Protein AF-A0A662U8R9-F1 (afdb_monomer_lite)

Structure (mmCIF, N/CA/C/O backbone):
data_AF-A0A662U8R9-F1
#
_entry.id   AF-A0A662U8R9-F1
#
loop_
_atom_site.group_PDB
_atom_site.id
_atom_site.type_symbol
_atom_site.label_atom_id
_atom_site.label_alt_id
_atom_site.label_comp_id
_atom_site.label_asym_id
_atom_site.label_entity_id
_atom_site.label_seq_id
_atom_site.pdbx_PDB_ins_code
_atom_site.Cartn_x
_atom_site.Cartn_y
_atom_site.Cartn_z
_atom_site.occupancy
_atom_site.B_iso_or_equiv
_atom_site.auth_seq_id
_atom_site.auth_comp_id
_atom_site.auth_asym_id
_atom_site.auth_atom_id
_atom_site.pdbx_PDB_model_num
ATOM 1 N N . MET A 1 1 ? 10.944 2.673 3.351 1.00 68.12 1 MET A N 1
ATOM 2 C CA . MET A 1 1 ? 10.302 1.522 2.693 1.00 68.12 1 MET A CA 1
ATOM 3 C C . MET A 1 1 ? 8.924 1.390 3.293 1.00 68.12 1 MET A C 1
ATOM 5 O O . MET A 1 1 ? 8.844 1.443 4.513 1.00 68.12 1 MET A O 1
ATOM 9 N N . VAL A 1 2 ? 7.884 1.271 2.469 1.00 76.19 2 VAL A N 1
ATOM 10 C CA . VAL A 1 2 ? 6.523 1.049 2.968 1.00 76.19 2 VAL A CA 1
ATOM 11 C C . VAL A 1 2 ? 6.450 -0.282 3.727 1.00 76.19 2 VAL A C 1
ATOM 13 O O . VAL A 1 2 ? 6.892 -1.317 3.232 1.00 76.19 2 VAL A O 1
ATOM 16 N N . THR A 1 3 ? 5.937 -0.252 4.950 1.00 84.56 3 THR A N 1
ATOM 17 C CA . THR A 1 3 ? 5.781 -1.428 5.816 1.00 84.56 3 THR A CA 1
ATOM 18 C C . THR A 1 3 ? 4.338 -1.921 5.822 1.00 84.56 3 THR A C 1
ATOM 20 O O . THR A 1 3 ? 3.398 -1.172 5.556 1.00 84.56 3 THR A O 1
ATOM 23 N N . ILE A 1 4 ? 4.135 -3.189 6.187 1.00 85.31 4 ILE A N 1
ATOM 24 C CA . ILE A 1 4 ? 2.795 -3.789 6.308 1.00 85.31 4 ILE A CA 1
ATOM 25 C C . ILE A 1 4 ? 1.944 -2.996 7.305 1.00 85.31 4 ILE A C 1
ATOM 27 O O . ILE A 1 4 ? 0.770 -2.744 7.055 1.00 85.31 4 ILE A O 1
ATOM 31 N N . GLN A 1 5 ? 2.544 -2.565 8.416 1.00 87.88 5 GLN A N 1
ATOM 32 C CA . GLN A 1 5 ? 1.876 -1.792 9.458 1.00 87.88 5 GLN A CA 1
ATOM 33 C C . GLN A 1 5 ? 1.421 -0.423 8.942 1.00 87.88 5 GLN A C 1
ATOM 35 O O . GLN A 1 5 ? 0.318 0.009 9.268 1.00 87.88 5 GLN A O 1
ATOM 40 N N . GLU A 1 6 ? 2.232 0.248 8.120 1.00 88.50 6 GLU A N 1
ATOM 41 C CA . GLU A 1 6 ? 1.848 1.514 7.486 1.00 88.50 6 GLU A CA 1
ATOM 42 C C . GLU A 1 6 ? 0.703 1.317 6.491 1.00 88.50 6 GLU A C 1
ATOM 44 O O . GLU A 1 6 ? -0.255 2.091 6.498 1.00 88.50 6 GLU A O 1
ATOM 49 N N . VAL A 1 7 ? 0.753 0.258 5.678 1.00 88.25 7 VAL A N 1
ATOM 50 C CA . VAL A 1 7 ? -0.322 -0.074 4.732 1.00 88.25 7 VAL A CA 1
ATOM 51 C C . VAL A 1 7 ? -1.623 -0.385 5.475 1.00 88.25 7 VAL A C 1
ATOM 53 O O . VAL A 1 7 ? -2.663 0.202 5.172 1.00 88.25 7 VAL A O 1
ATOM 56 N N . GLU A 1 8 ? -1.573 -1.247 6.494 1.00 89.75 8 GLU A N 1
ATOM 57 C CA . GLU A 1 8 ? -2.710 -1.538 7.373 1.00 89.75 8 GLU A CA 1
ATOM 58 C C . GLU A 1 8 ? -3.274 -0.261 8.000 1.00 89.75 8 GLU A C 1
ATOM 60 O O . GLU A 1 8 ? -4.492 -0.077 8.032 1.00 89.75 8 GLU A O 1
ATOM 65 N N . GLU A 1 9 ? -2.410 0.645 8.461 1.00 90.44 9 GLU A N 1
ATOM 66 C CA . GLU A 1 9 ? -2.823 1.900 9.077 1.00 90.44 9 GLU A CA 1
ATOM 67 C C . GLU A 1 9 ? -3.553 2.811 8.086 1.00 90.44 9 GLU A C 1
ATOM 69 O O . GLU A 1 9 ? -4.643 3.302 8.398 1.00 90.44 9 GLU A O 1
ATOM 74 N N . VAL A 1 10 ? -3.010 2.996 6.880 1.00 90.38 10 VAL A N 1
ATOM 75 C CA . VAL A 1 10 ? -3.634 3.811 5.825 1.00 90.38 10 VAL A CA 1
ATOM 76 C C . VAL A 1 10 ? -4.988 3.234 5.424 1.00 90.38 10 VAL A C 1
ATOM 78 O O . VAL A 1 10 ? -5.983 3.965 5.345 1.00 90.38 10 VAL A O 1
ATOM 81 N N . ILE A 1 11 ? -5.064 1.917 5.221 1.00 89.88 11 ILE A N 1
ATOM 82 C CA . ILE A 1 11 ? -6.307 1.240 4.844 1.00 89.88 11 ILE A CA 1
ATOM 83 C C . ILE A 1 11 ? -7.314 1.312 5.993 1.00 89.88 11 ILE A C 1
ATOM 85 O O . ILE A 1 11 ? -8.498 1.554 5.744 1.00 89.88 11 ILE A O 1
ATOM 89 N N . SER A 1 12 ? -6.871 1.190 7.250 1.00 88.56 12 SER A N 1
ATOM 90 C CA . SER A 1 12 ? -7.746 1.244 8.428 1.00 88.56 12 SER A CA 1
ATOM 91 C C . SER A 1 12 ? -8.512 2.563 8.548 1.00 88.56 12 SER A C 1
ATOM 93 O O . SER A 1 12 ? -9.641 2.567 9.035 1.00 88.56 12 SER A O 1
ATOM 95 N N . LYS A 1 13 ? -7.920 3.665 8.069 1.00 88.25 13 LYS A N 1
ATOM 96 C CA . LYS A 1 13 ? -8.473 5.030 8.110 1.00 88.25 13 LYS A CA 1
ATOM 97 C C . LYS A 1 13 ? -9.202 5.438 6.825 1.00 88.25 13 LYS A C 1
ATOM 99 O O . LYS A 1 13 ? -9.882 6.472 6.788 1.00 88.25 13 LYS A O 1
ATOM 104 N N . SER A 1 14 ? -9.026 4.674 5.751 1.00 85.44 14 SER A N 1
ATOM 105 C CA . SER A 1 14 ? -9.672 4.926 4.463 1.00 85.44 14 SER A CA 1
ATOM 106 C C . SER A 1 14 ? -11.157 4.538 4.497 1.00 85.44 14 SER A C 1
ATOM 108 O O . SER A 1 14 ? -11.577 3.694 5.286 1.00 85.44 14 SER A O 1
ATOM 110 N N . PHE A 1 15 ? -11.959 5.172 3.641 1.00 83.88 15 PHE A N 1
ATOM 111 C CA . PHE A 1 15 ? -13.357 4.792 3.400 1.00 83.88 15 PHE A CA 1
ATOM 112 C C . PHE A 1 15 ? -13.513 3.845 2.204 1.0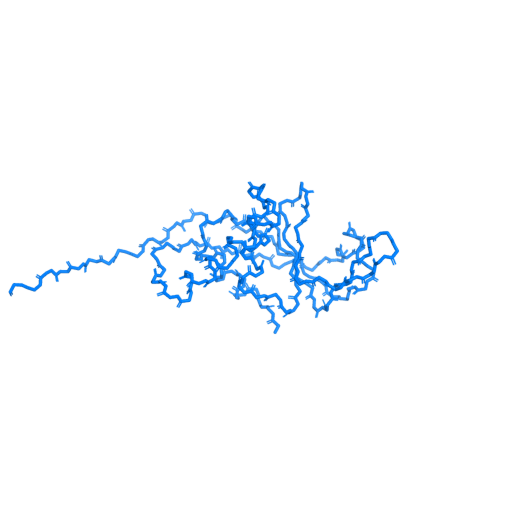0 83.88 15 PHE A C 1
ATOM 114 O O . PHE A 1 15 ? -14.539 3.186 2.074 1.00 83.88 15 PHE A O 1
ATOM 121 N N . LEU A 1 16 ? -12.496 3.757 1.343 1.00 85.94 16 LEU A N 1
ATOM 122 C CA . LEU A 1 16 ? -12.485 2.869 0.176 1.00 85.94 16 LEU A CA 1
ATOM 123 C C . LEU A 1 16 ? -12.465 1.410 0.633 1.00 85.94 16 LEU A C 1
ATOM 125 O O . LEU A 1 16 ? -11.820 1.146 1.638 1.00 85.94 16 LEU A O 1
ATOM 129 N N . PRO A 1 17 ? -13.112 0.445 -0.030 1.00 85.44 17 PRO A N 1
ATOM 130 C CA . PRO A 1 17 ? -13.033 -0.956 0.385 1.00 85.44 17 PRO A CA 1
ATOM 131 C C . PRO A 1 17 ? -11.568 -1.432 0.453 1.00 85.44 17 PRO A C 1
ATOM 133 O O . PRO A 1 17 ? -10.758 -1.013 -0.378 1.00 85.44 17 PRO A O 1
ATOM 136 N N . PRO A 1 18 ? -11.194 -2.245 1.460 1.00 88.25 18 PRO A N 1
ATOM 137 C CA . PRO A 1 18 ? -9.853 -2.807 1.515 1.00 88.25 18 PRO A CA 1
ATOM 138 C C . PRO A 1 18 ? -9.659 -3.767 0.328 1.00 88.25 18 PRO A C 1
ATOM 140 O O . PRO A 1 18 ? -10.581 -4.518 0.007 1.00 88.25 18 PRO A O 1
ATOM 143 N N . PRO A 1 19 ? -8.494 -3.757 -0.335 1.00 85.81 19 PRO A N 1
ATOM 144 C CA . PRO A 1 19 ? -8.181 -4.750 -1.352 1.00 85.81 19 PRO A CA 1
ATOM 145 C C . PRO A 1 19 ? -7.986 -6.123 -0.700 1.00 85.81 19 PRO A C 1
ATOM 147 O O . PRO A 1 19 ? -7.363 -6.229 0.364 1.00 85.81 19 PRO A O 1
ATOM 150 N N . LYS A 1 20 ? -8.458 -7.185 -1.360 1.00 85.88 20 LYS A N 1
ATOM 151 C CA . LYS A 1 20 ? -8.276 -8.571 -0.878 1.00 85.88 20 LYS A CA 1
ATOM 152 C C . LYS A 1 20 ? -6.812 -8.986 -0.850 1.00 85.88 20 LYS A C 1
ATOM 154 O O . LYS A 1 20 ? -6.396 -9.749 0.030 1.00 85.88 20 LYS A O 1
ATOM 159 N N . HIS A 1 21 ? -6.049 -8.494 -1.823 1.00 85.06 21 HIS A N 1
ATOM 160 C CA . HIS A 1 21 ? -4.636 -8.791 -1.986 1.00 85.06 21 HIS A CA 1
ATOM 161 C C . HIS A 1 21 ? -3.811 -7.508 -2.083 1.00 85.06 21 HIS A C 1
ATOM 163 O O . HIS A 1 21 ? -4.180 -6.564 -2.778 1.00 85.06 21 HIS A O 1
ATOM 169 N N . ILE A 1 22 ? -2.666 -7.481 -1.409 1.00 86.56 22 ILE A N 1
ATOM 170 C CA . ILE A 1 22 ? -1.677 -6.413 -1.566 1.00 86.56 22 ILE A CA 1
ATOM 171 C C . ILE A 1 22 ? -0.350 -7.070 -1.886 1.00 86.56 22 ILE A C 1
ATOM 173 O O . ILE A 1 22 ? 0.128 -7.915 -1.136 1.00 86.56 22 ILE A O 1
ATOM 177 N N . TYR A 1 23 ? 0.235 -6.689 -3.005 1.00 82.88 23 TYR A N 1
ATOM 178 C CA . TYR A 1 23 ? 1.584 -7.074 -3.364 1.00 82.88 23 TYR A CA 1
ATOM 179 C C . TYR A 1 23 ? 2.526 -5.947 -2.953 1.00 82.88 23 TYR A C 1
ATOM 181 O O . TYR A 1 23 ? 2.300 -4.803 -3.340 1.00 82.88 23 TYR A O 1
ATOM 189 N N . ILE A 1 24 ? 3.562 -6.249 -2.174 1.00 82.75 24 ILE A N 1
ATOM 190 C CA . ILE A 1 24 ? 4.600 -5.273 -1.819 1.00 82.75 24 ILE A CA 1
ATOM 191 C C 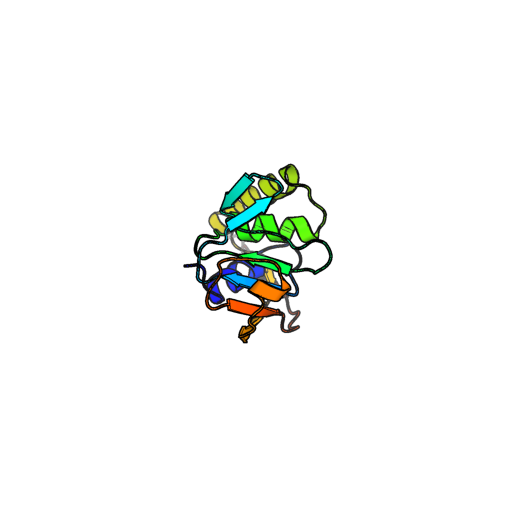. ILE A 1 24 ? 5.927 -5.791 -2.360 1.00 82.75 24 ILE A C 1
ATOM 193 O O . ILE A 1 24 ? 6.399 -6.846 -1.939 1.00 82.75 24 ILE A O 1
ATOM 197 N N . SER A 1 25 ? 6.511 -5.043 -3.294 1.00 78.75 25 SER A N 1
ATOM 198 C CA . SER A 1 25 ? 7.848 -5.317 -3.818 1.00 78.75 25 SER A CA 1
ATOM 199 C C . SER A 1 25 ? 8.913 -4.742 -2.887 1.00 78.75 25 SER A C 1
ATOM 201 O O . SER A 1 25 ? 8.786 -3.598 -2.446 1.00 78.75 25 SER A O 1
ATOM 203 N N . GLU A 1 26 ? 9.996 -5.483 -2.645 1.00 74.38 26 GLU A N 1
ATOM 204 C CA . GLU A 1 26 ? 11.193 -4.965 -1.960 1.00 74.38 26 GLU A CA 1
ATOM 205 C C . GLU A 1 26 ? 12.037 -4.046 -2.855 1.00 74.38 26 GLU A C 1
ATOM 207 O O . GLU A 1 26 ? 12.826 -3.234 -2.368 1.00 74.38 26 GLU A O 1
ATOM 212 N N . LYS A 1 27 ? 11.862 -4.152 -4.175 1.00 73.25 27 LYS A N 1
ATOM 213 C CA . LYS A 1 27 ? 12.585 -3.366 -5.180 1.00 73.25 27 LYS A CA 1
ATOM 214 C C . LYS A 1 27 ? 11.641 -2.463 -5.973 1.00 73.25 27 LYS A C 1
ATOM 216 O O . LYS A 1 27 ? 10.435 -2.724 -6.027 1.00 73.25 27 LYS A O 1
ATOM 221 N N . PRO A 1 28 ? 12.156 -1.398 -6.606 1.00 73.12 28 PRO A N 1
ATOM 222 C CA . PRO A 1 28 ? 11.390 -0.663 -7.607 1.00 73.12 28 PRO A CA 1
ATOM 223 C C . PRO A 1 28 ? 10.900 -1.631 -8.692 1.00 73.12 28 PRO A C 1
ATOM 225 O O . PRO A 1 28 ? 11.600 -2.585 -9.019 1.00 73.12 28 PRO A O 1
ATOM 228 N N . VAL A 1 29 ? 9.696 -1.411 -9.219 1.00 71.25 29 VAL A N 1
ATOM 229 C CA . VAL A 1 29 ? 9.105 -2.277 -10.249 1.00 71.25 29 VAL A CA 1
ATOM 230 C C . VAL A 1 29 ? 9.114 -1.528 -11.575 1.00 71.25 29 VAL A C 1
ATOM 232 O O . VAL A 1 29 ? 8.528 -0.447 -11.676 1.00 71.25 29 VAL A O 1
ATOM 235 N N . GLU A 1 30 ? 9.782 -2.096 -12.576 1.00 72.31 30 GLU A N 1
ATOM 236 C CA . GLU A 1 30 ? 9.730 -1.626 -13.961 1.00 72.31 30 GLU A CA 1
ATOM 237 C C . GLU A 1 30 ? 8.618 -2.369 -14.708 1.00 72.31 30 GLU A C 1
ATOM 239 O O . GLU A 1 30 ? 8.487 -3.594 -14.611 1.00 72.31 30 GLU A O 1
ATOM 244 N N . VAL A 1 31 ? 7.802 -1.622 -15.448 1.00 69.69 31 VAL A N 1
ATOM 245 C CA . VAL A 1 31 ? 6.757 -2.169 -16.313 1.00 69.69 31 VAL A CA 1
ATOM 246 C C . VAL A 1 31 ? 7.075 -1.818 -17.758 1.00 69.69 31 VAL A C 1
ATOM 248 O O . VAL A 1 31 ? 7.453 -0.691 -18.075 1.00 69.69 31 VAL A O 1
ATOM 251 N N . GLU A 1 32 ? 6.900 -2.798 -18.639 1.00 69.00 32 GLU A N 1
ATOM 252 C CA . GLU A 1 32 ? 7.061 -2.657 -20.083 1.00 69.00 32 GLU A CA 1
ATOM 253 C C . GLU A 1 32 ? 5.674 -2.542 -20.731 1.00 69.00 32 GLU A C 1
ATOM 255 O O . GLU A 1 32 ? 4.838 -3.440 -20.601 1.00 69.00 32 GLU A O 1
ATOM 260 N N . ARG A 1 33 ? 5.409 -1.431 -21.427 1.00 68.44 33 ARG A N 1
ATOM 261 C CA . ARG A 1 33 ? 4.173 -1.230 -22.195 1.00 68.44 33 ARG A CA 1
ATOM 262 C C . ARG A 1 33 ? 4.534 -0.841 -23.625 1.00 68.44 33 ARG A C 1
ATOM 264 O O . ARG A 1 33 ? 4.883 0.300 -23.908 1.00 68.44 33 ARG A O 1
ATOM 271 N N . GLY A 1 34 ? 4.438 -1.801 -24.542 1.00 75.31 34 GLY A N 1
ATOM 272 C CA . GLY A 1 34 ? 4.909 -1.608 -25.915 1.00 75.31 34 GLY A CA 1
ATOM 273 C C . GLY A 1 34 ? 6.436 -1.542 -25.956 1.00 75.31 34 GLY A C 1
ATOM 274 O O . GLY A 1 34 ? 7.088 -2.486 -25.528 1.00 75.31 34 GLY A O 1
ATOM 275 N N . HIS A 1 35 ? 6.993 -0.436 -26.456 1.00 75.19 35 HIS A N 1
ATOM 276 C CA . HIS A 1 35 ? 8.444 -0.194 -26.501 1.00 75.19 35 HIS A CA 1
ATOM 277 C C . HIS A 1 35 ? 8.953 0.698 -25.359 1.00 75.19 35 HIS A C 1
ATOM 279 O O . HIS A 1 35 ? 10.150 0.970 -25.281 1.00 75.19 35 HIS A O 1
ATOM 285 N N . GLU A 1 36 ? 8.062 1.163 -24.482 1.00 66.06 36 GLU A N 1
ATOM 286 C CA . GLU A 1 36 ? 8.412 2.040 -23.370 1.00 66.06 36 GLU A CA 1
ATOM 287 C C . GLU A 1 36 ? 8.529 1.246 -22.071 1.00 66.06 36 GLU A C 1
ATOM 289 O O . GLU A 1 36 ? 7.716 0.364 -21.774 1.00 66.06 36 GLU A O 1
ATOM 294 N N . ARG A 1 37 ? 9.550 1.594 -21.287 1.00 73.38 37 ARG A N 1
ATOM 295 C CA . ARG A 1 37 ? 9.772 1.080 -19.939 1.00 73.38 37 ARG A CA 1
ATOM 296 C C . ARG A 1 37 ? 9.656 2.225 -18.954 1.00 73.38 37 ARG A C 1
ATOM 298 O O . ARG A 1 37 ? 10.257 3.280 -19.159 1.00 73.38 37 ARG A O 1
ATOM 305 N N . PHE A 1 38 ? 8.877 2.028 -17.902 1.00 74.38 38 PHE A N 1
ATOM 306 C CA . PHE A 1 38 ? 8.719 3.027 -16.856 1.00 74.38 38 PHE A CA 1
ATOM 307 C C . PHE A 1 38 ? 8.623 2.380 -15.481 1.00 74.38 38 PHE A C 1
ATOM 309 O O . PHE A 1 38 ? 8.099 1.278 -15.305 1.00 74.38 38 PHE A O 1
ATOM 316 N N . TRP A 1 39 ? 9.130 3.107 -14.490 1.00 73.69 39 TRP A N 1
ATOM 317 C CA . TRP A 1 39 ? 9.049 2.730 -13.088 1.00 73.69 39 TRP A CA 1
ATOM 318 C C . TRP A 1 39 ? 7.681 3.103 -12.536 1.00 73.69 39 TRP A C 1
ATOM 320 O O . TRP A 1 39 ? 7.243 4.246 -12.670 1.00 73.69 39 TRP A O 1
ATOM 330 N N . ILE A 1 40 ? 7.019 2.150 -11.887 1.00 73.19 40 ILE A N 1
ATOM 331 C CA . ILE A 1 40 ? 5.735 2.395 -11.235 1.00 73.19 40 ILE A CA 1
ATOM 332 C C . ILE A 1 40 ? 5.922 2.590 -9.732 1.00 73.19 40 ILE A C 1
ATOM 334 O O . ILE A 1 40 ? 6.766 1.963 -9.091 1.00 73.19 40 ILE A O 1
ATOM 338 N N . MET A 1 41 ? 5.107 3.464 -9.147 1.00 69.88 41 MET A N 1
ATOM 339 C CA . MET A 1 41 ? 5.021 3.608 -7.691 1.00 69.88 41 MET A CA 1
ATOM 340 C C . MET A 1 41 ? 3.857 2.821 -7.079 1.00 69.88 41 MET A C 1
ATOM 342 O O . MET A 1 41 ? 3.715 2.776 -5.857 1.00 69.88 41 MET A O 1
ATOM 346 N N . GLY A 1 42 ? 3.015 2.252 -7.930 1.00 67.38 42 GLY A N 1
ATOM 347 C CA . GLY A 1 42 ? 1.865 1.439 -7.595 1.00 67.38 42 GLY A CA 1
ATOM 348 C C . GLY A 1 42 ? 1.182 0.978 -8.878 1.00 67.38 42 GLY A C 1
ATOM 349 O O . GLY A 1 42 ? 1.436 1.540 -9.946 1.00 67.38 42 GLY A O 1
ATOM 350 N N . ALA A 1 43 ? 0.400 -0.091 -8.792 1.00 73.69 43 ALA A N 1
ATOM 351 C CA . ALA A 1 43 ? -0.474 -0.506 -9.881 1.00 73.69 43 ALA A CA 1
ATOM 352 C C . ALA A 1 43 ? -1.662 -1.307 -9.353 1.00 73.69 43 ALA A C 1
ATOM 354 O O . ALA A 1 43 ? -1.534 -2.103 -8.421 1.00 73.69 43 ALA A O 1
ATOM 355 N N . GLN A 1 44 ? -2.805 -1.174 -10.012 1.00 75.50 44 GLN A N 1
ATOM 356 C CA . GLN A 1 44 ? -3.967 -2.010 -9.766 1.00 75.50 44 GLN A CA 1
ATOM 357 C C . GLN A 1 44 ? -4.055 -3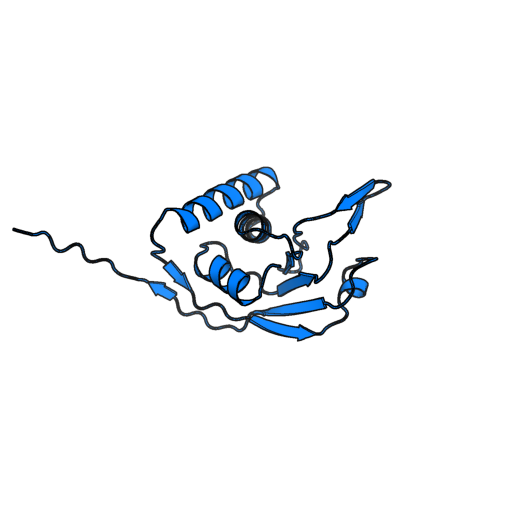.107 -10.826 1.00 75.50 44 GLN A C 1
ATOM 359 O O . GLN A 1 44 ? -4.004 -2.846 -12.031 1.00 75.50 44 GLN A O 1
ATOM 364 N N . LYS A 1 45 ? -4.213 -4.363 -10.392 1.00 68.19 45 LYS A N 1
ATOM 365 C CA . LYS A 1 45 ? -4.443 -5.466 -11.329 1.00 68.19 45 LYS A CA 1
ATOM 366 C C . LYS A 1 45 ? -5.934 -5.623 -11.596 1.00 68.19 45 LYS A C 1
ATOM 368 O O . LYS A 1 45 ? -6.677 -6.200 -10.796 1.00 68.19 45 LYS A O 1
ATOM 373 N N . LYS A 1 46 ? -6.362 -5.140 -12.764 1.00 64.75 46 LYS A N 1
ATOM 374 C CA . LYS A 1 46 ? -7.757 -5.200 -13.212 1.00 64.75 46 LYS A CA 1
ATOM 375 C C . LYS A 1 46 ? -8.298 -6.634 -13.131 1.00 64.75 46 LYS A C 1
ATOM 377 O O . LYS A 1 46 ? -7.739 -7.555 -13.719 1.00 64.75 46 LYS A O 1
ATOM 382 N N . GLY A 1 47 ? -9.395 -6.816 -12.393 1.00 64.50 47 GLY A N 1
ATOM 383 C CA . GLY A 1 47 ? -10.070 -8.109 -12.226 1.00 64.50 47 GLY A CA 1
ATOM 384 C C . GLY A 1 47 ? -9.528 -9.016 -11.112 1.00 64.50 47 GLY A C 1
ATOM 385 O O . GLY A 1 47 ? -10.128 -10.060 -10.876 1.00 64.50 47 GLY A O 1
ATOM 386 N N . GLN A 1 48 ? -8.452 -8.641 -10.405 1.00 65.00 48 GLN A N 1
ATOM 387 C CA . GLN A 1 48 ? -7.870 -9.456 -9.322 1.00 65.00 48 GLN A CA 1
ATOM 388 C C . GLN A 1 48 ? -7.897 -8.802 -7.931 1.00 65.00 48 GLN A C 1
ATOM 390 O O . GLN A 1 48 ? -7.154 -9.259 -7.073 1.00 65.00 48 GLN A O 1
ATOM 395 N N . ASP A 1 49 ? -8.740 -7.783 -7.688 1.00 77.94 49 ASP A N 1
ATOM 396 C CA . ASP A 1 49 ? -8.909 -7.098 -6.379 1.00 77.94 49 ASP A CA 1
ATOM 397 C C . ASP A 1 49 ? -7.588 -6.998 -5.585 1.00 77.94 49 ASP A C 1
ATOM 399 O O . ASP A 1 49 ? -7.446 -7.467 -4.449 1.00 77.94 49 ASP A O 1
ATOM 403 N N . MET A 1 50 ? -6.576 -6.488 -6.291 1.00 82.19 50 MET A N 1
ATOM 404 C CA . MET A 1 50 ? -5.183 -6.493 -5.881 1.00 82.19 50 MET A CA 1
ATOM 405 C C . MET A 1 50 ? -4.560 -5.151 -6.218 1.00 82.19 50 MET A C 1
ATOM 407 O O . MET A 1 50 ? -4.650 -4.691 -7.361 1.00 82.19 50 MET A O 1
ATOM 411 N N . ILE A 1 51 ? -3.885 -4.575 -5.229 1.00 86.44 51 ILE A N 1
ATOM 412 C CA . ILE A 1 51 ? -3.001 -3.429 -5.429 1.00 86.44 51 ILE A CA 1
ATOM 413 C C . ILE A 1 51 ? -1.549 -3.878 -5.297 1.00 86.44 51 ILE A C 1
ATOM 415 O O . ILE A 1 51 ? -1.223 -4.777 -4.521 1.00 86.44 51 ILE A O 1
ATOM 419 N N . ILE A 1 52 ? -0.685 -3.245 -6.067 1.00 84.38 52 ILE A N 1
ATOM 420 C CA . ILE A 1 52 ? 0.751 -3.471 -6.118 1.00 84.38 52 ILE A CA 1
ATOM 421 C C . ILE A 1 52 ? 1.389 -2.202 -5.585 1.00 84.38 52 ILE A C 1
ATOM 423 O O . ILE A 1 52 ? 1.060 -1.109 -6.036 1.00 84.38 52 ILE A O 1
ATOM 427 N N . LEU A 1 53 ? 2.277 -2.354 -4.615 1.00 85.62 53 LEU A N 1
ATOM 428 C CA . LEU A 1 53 ? 3.002 -1.285 -3.953 1.00 85.62 53 LEU A CA 1
ATOM 429 C C . LEU A 1 53 ? 4.501 -1.532 -4.107 1.00 85.62 53 LEU A C 1
ATOM 431 O O . LEU A 1 53 ? 4.973 -2.671 -4.130 1.00 85.62 53 LEU A O 1
ATOM 435 N N . THR A 1 54 ? 5.255 -0.447 -4.198 1.00 82.44 54 THR A N 1
ATOM 436 C CA . THR A 1 54 ? 6.717 -0.457 -4.233 1.00 82.44 54 THR A CA 1
ATOM 437 C C . THR A 1 54 ? 7.267 0.136 -2.934 1.00 82.44 54 THR A C 1
ATOM 439 O O . THR A 1 54 ? 6.517 0.747 -2.164 1.00 82.44 54 THR A O 1
ATOM 442 N N . PRO A 1 55 ? 8.580 0.027 -2.660 1.00 77.00 55 PRO A N 1
ATOM 443 C CA . PRO A 1 55 ? 9.177 0.556 -1.431 1.00 77.00 55 PRO A CA 1
ATOM 444 C C . PRO A 1 55 ? 8.943 2.055 -1.207 1.00 77.00 55 PRO A C 1
ATOM 446 O O . PRO A 1 55 ? 9.088 2.531 -0.076 1.00 77.00 55 PRO A O 1
ATOM 449 N N . TYR A 1 56 ? 8.609 2.787 -2.274 1.00 82.50 56 TYR A N 1
ATOM 450 C CA . TYR A 1 56 ? 8.402 4.233 -2.297 1.00 82.50 56 TYR A CA 1
ATOM 451 C C . TYR A 1 56 ? 6.925 4.642 -2.349 1.00 82.50 56 TYR A C 1
ATOM 453 O O . TYR A 1 56 ? 6.635 5.833 -2.466 1.00 82.50 56 TYR A O 1
ATOM 461 N N . SER A 1 57 ? 5.983 3.695 -2.282 1.00 85.00 57 SER A N 1
ATOM 462 C CA . SER A 1 57 ? 4.557 4.020 -2.265 1.00 85.00 57 SER A CA 1
ATOM 463 C C . SER A 1 57 ? 4.217 4.912 -1.070 1.00 85.00 57 SER A C 1
ATOM 465 O O . SER A 1 57 ? 4.545 4.607 0.076 1.00 85.00 57 SER A O 1
ATOM 467 N N . THR A 1 58 ? 3.534 6.021 -1.346 1.00 89.88 58 THR A N 1
ATOM 468 C CA . THR A 1 58 ? 3.068 6.964 -0.324 1.00 89.88 58 THR A CA 1
ATOM 469 C C . THR A 1 58 ? 1.626 6.666 0.095 1.00 89.88 58 THR A C 1
ATOM 471 O O . THR A 1 58 ? 0.932 5.869 -0.536 1.00 89.88 58 THR A O 1
ATOM 474 N N . VAL A 1 59 ? 1.137 7.355 1.132 1.00 89.12 59 VAL A N 1
ATOM 475 C CA . VAL A 1 59 ? -0.282 7.321 1.534 1.00 89.12 59 VAL A CA 1
ATOM 476 C C . VAL A 1 59 ? -1.209 7.674 0.364 1.00 89.12 59 VAL A C 1
ATOM 478 O O . VAL A 1 59 ? -2.238 7.025 0.187 1.00 89.12 59 VAL A O 1
ATOM 481 N N . GLU A 1 60 ? -0.840 8.675 -0.442 1.00 90.44 60 GLU A N 1
ATOM 482 C CA . GLU A 1 60 ? -1.594 9.077 -1.636 1.00 90.44 60 GLU A CA 1
ATOM 483 C C . GLU A 1 60 ? -1.664 7.929 -2.640 1.00 90.44 60 GLU A C 1
ATOM 485 O O . GLU A 1 60 ? -2.756 7.593 -3.088 1.00 90.44 60 GLU A O 1
A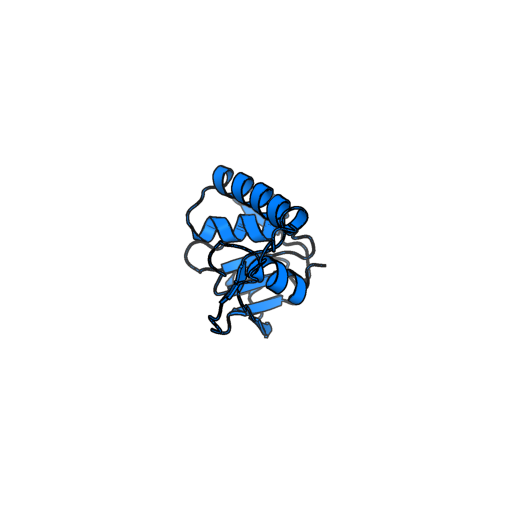TOM 490 N N . ASN A 1 61 ? -0.535 7.272 -2.912 1.00 89.38 61 ASN A N 1
ATOM 491 C CA . ASN A 1 61 ? -0.465 6.164 -3.862 1.00 89.38 61 ASN A CA 1
ATOM 492 C C . ASN A 1 61 ? -1.309 4.973 -3.399 1.00 89.38 61 ASN A C 1
ATOM 494 O O . ASN A 1 61 ? -2.057 4.413 -4.188 1.00 89.38 61 ASN A O 1
ATOM 498 N N . ILE A 1 62 ? -1.246 4.609 -2.114 1.00 89.75 62 ILE A N 1
ATOM 499 C CA . ILE A 1 62 ? -2.058 3.510 -1.570 1.00 89.75 62 ILE A CA 1
ATOM 500 C C . ILE A 1 62 ? -3.550 3.800 -1.791 1.00 89.75 62 ILE A C 1
ATOM 502 O O . ILE A 1 62 ? -4.293 2.932 -2.241 1.00 89.75 62 ILE A O 1
ATOM 506 N N . ILE A 1 63 ? -3.996 5.027 -1.511 1.00 90.00 63 ILE A N 1
ATOM 507 C CA . ILE A 1 63 ? -5.399 5.428 -1.683 1.00 90.00 63 ILE A CA 1
ATOM 508 C C . ILE A 1 63 ? -5.776 5.525 -3.171 1.00 90.00 63 ILE A C 1
ATOM 510 O O . ILE A 1 63 ? -6.883 5.123 -3.533 1.00 90.00 63 ILE A O 1
ATOM 514 N N . HIS A 1 64 ? -4.871 6.019 -4.022 1.00 91.00 64 HIS A N 1
ATOM 515 C CA . HIS A 1 64 ? -5.023 6.063 -5.480 1.00 91.00 64 HIS A CA 1
ATOM 516 C C . HIS A 1 64 ? -5.280 4.658 -6.032 1.00 91.00 64 HIS A C 1
ATOM 518 O O . HIS A 1 64 ? -6.331 4.423 -6.626 1.00 91.00 64 HIS A O 1
ATOM 524 N N . GLU A 1 65 ? -4.415 3.690 -5.726 1.00 88.44 65 GLU A N 1
ATOM 525 C CA . GLU A 1 65 ? -4.574 2.310 -6.205 1.00 88.44 65 GLU A CA 1
ATOM 526 C C . GLU A 1 65 ? -5.846 1.642 -5.663 1.00 88.44 65 GLU A C 1
ATOM 528 O O . GLU A 1 65 ? -6.556 0.947 -6.389 1.00 88.44 65 GLU A O 1
ATOM 533 N N . MET A 1 66 ? -6.204 1.896 -4.398 1.00 88.88 66 MET A N 1
ATOM 534 C CA . MET A 1 66 ? -7.469 1.410 -3.834 1.00 88.88 66 MET A CA 1
ATOM 535 C C . MET A 1 66 ? -8.692 1.985 -4.555 1.00 88.88 66 MET A C 1
ATOM 537 O O . MET A 1 66 ? -9.726 1.325 -4.647 1.00 88.88 66 MET A O 1
ATOM 541 N N . SER A 1 67 ? -8.616 3.223 -5.041 1.00 88.19 67 SER A N 1
ATOM 542 C CA . SER A 1 67 ? -9.746 3.866 -5.711 1.00 88.19 67 SER A CA 1
ATOM 543 C C . SER A 1 67 ? -10.022 3.248 -7.087 1.00 88.19 67 SER A C 1
ATOM 545 O O . SER A 1 67 ? -11.183 3.142 -7.487 1.00 88.19 67 SER A O 1
ATOM 547 N N . HIS A 1 68 ? -9.001 2.711 -7.759 1.00 84.56 68 HIS A N 1
ATOM 548 C CA . HIS A 1 68 ? -9.188 1.949 -8.992 1.00 84.56 68 HIS A CA 1
ATOM 549 C C . HIS A 1 68 ? -10.056 0.696 -8.794 1.00 84.56 68 HIS A C 1
ATOM 551 O O . HIS A 1 68 ? -10.798 0.327 -9.706 1.00 84.56 68 HIS A O 1
ATOM 557 N N . ASN A 1 69 ? -10.075 0.088 -7.598 1.00 79.81 69 ASN A N 1
ATOM 558 C CA . ASN A 1 69 ? -10.980 -1.033 -7.295 1.00 79.81 69 ASN A CA 1
ATOM 559 C C . ASN A 1 69 ? -12.468 -0.642 -7.319 1.00 79.81 69 ASN A C 1
ATOM 561 O O . ASN A 1 69 ? -13.321 -1.509 -7.490 1.00 79.81 69 ASN A O 1
ATOM 565 N N . LEU A 1 70 ? -12.788 0.648 -7.187 1.00 79.31 70 LEU A N 1
ATOM 566 C CA . LEU A 1 70 ? -14.148 1.174 -7.343 1.00 79.31 70 LEU A CA 1
ATOM 567 C C . LEU A 1 70 ? -14.480 1.568 -8.791 1.00 79.31 70 LEU A C 1
ATOM 569 O O . LEU A 1 70 ? -15.562 2.088 -9.050 1.00 79.31 70 LEU A O 1
ATOM 573 N N . GLY A 1 71 ? -13.569 1.334 -9.739 1.00 79.44 71 GLY A N 1
ATOM 574 C CA . GLY A 1 71 ? -13.754 1.692 -11.144 1.00 79.44 71 GLY A CA 1
ATOM 575 C C . GLY A 1 71 ? -13.452 3.157 -11.464 1.00 79.44 71 GLY A C 1
ATOM 576 O O . GLY A 1 71 ? -13.772 3.610 -12.563 1.00 79.44 71 GLY A O 1
ATOM 577 N N . PHE A 1 72 ? -12.826 3.905 -10.547 1.00 81.75 72 PHE A N 1
ATOM 578 C CA . PHE A 1 72 ? -12.323 5.237 -10.872 1.00 81.75 72 PHE A CA 1
ATOM 579 C C . PHE A 1 72 ? -11.197 5.125 -11.909 1.00 81.75 72 PHE A C 1
ATOM 581 O O . PHE A 1 72 ? -10.258 4.349 -11.739 1.00 81.75 72 PHE A O 1
ATOM 588 N N . GLY A 1 73 ? -11.292 5.891 -12.998 1.00 82.94 73 GLY A N 1
ATOM 589 C CA . GLY A 1 73 ? -10.170 6.079 -13.925 1.00 82.94 73 GLY A CA 1
ATOM 590 C C . GLY A 1 73 ? -9.065 6.935 -13.297 1.00 82.94 73 GLY A C 1
ATOM 591 O O . GLY A 1 73 ? -9.284 7.540 -12.251 1.00 82.94 73 GLY A O 1
ATOM 592 N N . GLU A 1 74 ? -7.910 7.039 -13.956 1.00 84.06 74 GLU A N 1
ATOM 593 C CA . GLU A 1 74 ? -6.709 7.742 -13.451 1.00 84.06 74 GLU A CA 1
ATOM 594 C C . GLU A 1 74 ? -6.987 9.127 -12.861 1.00 84.06 74 GLU A C 1
ATOM 596 O O . GLU A 1 74 ? -6.539 9.441 -11.763 1.00 84.06 74 GLU A O 1
ATOM 601 N N . LEU A 1 75 ? -7.788 9.946 -13.548 1.00 85.69 75 LEU A N 1
ATOM 602 C CA . LEU A 1 75 ? -8.095 11.302 -13.090 1.00 85.69 75 LEU A CA 1
ATOM 603 C C . LEU A 1 75 ? -8.907 11.298 -11.787 1.00 85.69 75 LEU A C 1
ATOM 605 O O . LEU A 1 75 ? -8.627 12.068 -10.870 1.00 85.69 75 LEU A O 1
ATOM 609 N N . GLY A 1 76 ? -9.895 10.406 -11.687 1.00 83.44 76 GLY A N 1
ATOM 610 C CA . GLY A 1 76 ? -10.675 10.234 -10.463 1.00 83.44 76 GLY A CA 1
ATOM 611 C C . GLY A 1 76 ? -9.817 9.671 -9.335 1.00 83.44 76 GLY A C 1
ATOM 612 O O . GLY A 1 76 ? -9.868 10.173 -8.213 1.00 83.44 76 GLY A O 1
ATOM 613 N N . ALA A 1 77 ? -8.977 8.687 -9.650 1.00 86.50 77 ALA A N 1
ATOM 614 C CA . ALA A 1 77 ? -8.079 8.069 -8.692 1.00 86.50 77 ALA A CA 1
ATOM 615 C C . ALA A 1 77 ? -7.071 9.063 -8.112 1.00 86.50 77 ALA A C 1
ATOM 617 O O . ALA A 1 77 ? -6.891 9.114 -6.896 1.00 86.50 77 ALA A O 1
ATOM 618 N N . GLN A 1 78 ? -6.529 9.950 -8.945 1.00 87.31 78 GLN A N 1
ATOM 619 C CA . GLN A 1 78 ? -5.582 10.974 -8.521 1.00 87.31 78 GLN A CA 1
ATOM 620 C C . GLN A 1 78 ? -6.224 12.004 -7.584 1.00 87.31 78 GLN A C 1
ATOM 622 O O . GLN A 1 78 ? -5.616 12.432 -6.600 1.00 87.31 78 GLN A O 1
ATOM 627 N N . ILE A 1 79 ? -7.479 12.385 -7.849 1.00 88.12 79 ILE A N 1
ATOM 628 C CA . ILE A 1 79 ? -8.247 13.268 -6.960 1.00 88.12 79 ILE A CA 1
ATOM 629 C C . ILE A 1 79 ? -8.499 12.573 -5.617 1.00 88.12 79 ILE A C 1
ATOM 631 O O . ILE A 1 79 ? -8.247 13.156 -4.560 1.00 88.12 79 ILE A O 1
ATOM 635 N N . ILE A 1 80 ? -8.966 11.322 -5.646 1.00 88.94 80 ILE A N 1
ATOM 636 C CA . ILE A 1 80 ? -9.265 10.544 -4.439 1.00 88.94 80 ILE A CA 1
ATOM 637 C C . ILE A 1 80 ? -8.001 10.272 -3.617 1.00 88.94 80 ILE A C 1
ATOM 639 O O . ILE A 1 80 ? -8.045 10.402 -2.392 1.00 88.94 80 ILE A O 1
ATOM 643 N N . GLY A 1 81 ? -6.875 9.969 -4.264 1.00 87.31 81 GLY A N 1
ATOM 644 C CA . GLY A 1 81 ? -5.573 9.788 -3.628 1.00 87.31 81 GLY A CA 1
ATOM 645 C C . GLY A 1 81 ? -5.168 11.020 -2.822 1.00 87.31 81 GLY A C 1
ATOM 646 O O . GLY A 1 81 ? -4.944 10.928 -1.611 1.00 87.31 81 GLY A O 1
ATOM 647 N N . LYS A 1 82 ? -5.168 12.196 -3.465 1.00 90.12 82 LYS A N 1
ATOM 648 C CA . LYS A 1 82 ? -4.809 13.473 -2.825 1.00 90.12 82 LYS A CA 1
ATOM 649 C C . LYS A 1 82 ? -5.747 13.834 -1.682 1.00 90.12 82 LYS A C 1
ATOM 651 O O . LYS A 1 82 ? -5.291 14.146 -0.582 1.00 90.12 82 LYS A O 1
ATOM 656 N N . LEU A 1 83 ? -7.059 13.778 -1.918 1.00 88.62 83 LEU A N 1
ATOM 657 C CA . LEU A 1 83 ? -8.060 14.117 -0.904 1.00 88.62 83 LEU A CA 1
ATOM 658 C C . LEU A 1 83 ? -8.021 13.148 0.278 1.00 88.62 83 LEU A C 1
ATOM 660 O O . LEU A 1 83 ? -8.119 13.571 1.430 1.00 88.62 83 LEU A O 1
ATOM 664 N N . GLY A 1 84 ? -7.849 11.854 0.014 1.00 87.25 84 GLY A N 1
ATOM 665 C CA . GLY A 1 84 ? -7.739 10.839 1.050 1.00 87.25 84 GLY A CA 1
ATOM 666 C C . GLY A 1 84 ? -6.484 11.019 1.901 1.00 87.25 84 GLY A C 1
ATOM 667 O O . GLY A 1 84 ? -6.578 10.960 3.129 1.00 87.25 84 GLY A O 1
ATOM 668 N N . ALA A 1 85 ? -5.335 11.303 1.281 1.00 88.50 85 ALA A N 1
ATOM 669 C CA . ALA A 1 85 ? -4.092 11.583 1.995 1.00 88.50 85 ALA A CA 1
ATOM 670 C C . ALA A 1 85 ? -4.202 12.863 2.838 1.00 88.50 85 ALA A C 1
ATOM 672 O O . ALA A 1 85 ? -3.849 12.864 4.020 1.00 88.50 85 ALA A O 1
ATOM 673 N N . LEU A 1 86 ? -4.771 13.931 2.267 1.00 88.50 86 LEU A N 1
ATOM 674 C CA . LEU A 1 86 ? -5.022 15.187 2.972 1.00 88.50 86 LEU A CA 1
ATOM 675 C C . LEU A 1 86 ? -5.944 14.969 4.176 1.00 88.50 86 LEU A C 1
ATOM 677 O O . LEU A 1 86 ? -5.650 15.427 5.280 1.00 88.50 86 LEU A O 1
ATOM 681 N N . ARG A 1 87 ? -7.025 14.203 3.994 1.00 86.38 87 ARG A N 1
ATOM 682 C CA . ARG A 1 87 ? -7.940 13.842 5.077 1.00 86.38 87 ARG A CA 1
ATOM 683 C C . ARG A 1 87 ? -7.216 13.108 6.197 1.00 86.38 87 ARG A C 1
ATOM 685 O O . ARG A 1 87 ? -7.394 13.473 7.351 1.00 86.38 87 ARG A O 1
ATOM 692 N N . GLN A 1 88 ? -6.410 12.095 5.885 1.00 87.31 88 GLN A N 1
ATOM 693 C CA . GLN A 1 88 ? -5.681 11.356 6.920 1.00 87.31 88 GLN A CA 1
ATOM 694 C C . GLN A 1 88 ? -4.649 12.217 7.657 1.00 87.31 88 GLN A C 1
ATOM 696 O O . GLN A 1 88 ? -4.358 11.940 8.819 1.00 87.31 88 GLN A O 1
ATOM 701 N N . LYS A 1 89 ? -4.116 13.255 7.001 1.00 86.19 89 LYS A N 1
ATOM 702 C CA . LYS A 1 89 ? -3.152 14.189 7.587 1.00 86.19 89 LYS A CA 1
ATOM 703 C C . LYS A 1 89 ? -3.798 15.225 8.512 1.00 86.19 89 LYS A C 1
ATOM 705 O O . LYS A 1 89 ? -3.215 15.541 9.543 1.00 86.19 89 LYS A O 1
ATOM 710 N N . PHE A 1 90 ? -4.961 15.766 8.143 1.00 81.75 90 PHE A N 1
ATOM 711 C CA . PHE A 1 90 ? -5.529 16.949 8.805 1.00 81.75 90 PHE A CA 1
ATOM 712 C C . PHE A 1 90 ? -6.815 16.697 9.594 1.00 81.75 90 PHE A C 1
ATOM 714 O O . PHE A 1 90 ? -7.095 17.430 10.538 1.00 81.75 90 PHE A O 1
ATOM 721 N N . LEU A 1 91 ? -7.612 15.691 9.231 1.00 76.81 91 LEU A N 1
ATOM 722 C CA . LEU A 1 91 ? -8.892 15.431 9.887 1.00 76.81 91 LEU A CA 1
ATOM 723 C C . LEU A 1 91 ? -8.737 14.330 10.946 1.00 76.81 91 LEU A C 1
ATOM 725 O O . LEU A 1 91 ? -8.150 13.280 10.657 1.00 76.81 91 LEU A O 1
ATOM 729 N N . PRO A 1 92 ? -9.297 14.510 12.159 1.00 69.81 92 PRO A N 1
ATOM 730 C CA . PRO A 1 92 ? -9.338 13.441 13.144 1.00 69.81 92 PRO A CA 1
ATOM 731 C C . PRO A 1 92 ? -10.065 12.235 12.543 1.00 69.81 92 PRO A C 1
ATOM 733 O O . PRO A 1 92 ? -11.137 12.348 11.946 1.00 69.81 92 PRO A O 1
ATOM 736 N N . CYS A 1 93 ? -9.451 11.059 12.646 1.00 68.75 93 CYS A N 1
ATOM 737 C CA . CYS A 1 93 ? -9.985 9.853 12.033 1.00 68.75 93 CYS A CA 1
ATOM 738 C C . CYS A 1 93 ? -11.216 9.355 12.814 1.00 68.75 93 CYS A C 1
ATOM 740 O O . CYS A 1 93 ? -11.080 8.670 13.827 1.00 68.75 93 CYS A O 1
ATOM 742 N N . ILE A 1 94 ? -12.410 9.727 12.341 1.00 68.94 94 ILE A N 1
ATOM 743 C CA . ILE A 1 94 ? -13.706 9.365 12.949 1.00 68.94 94 ILE A CA 1
ATOM 744 C C . ILE A 1 94 ? -14.007 7.865 12.775 1.00 68.94 94 ILE A C 1
ATOM 746 O O . ILE A 1 94 ? -14.556 7.219 13.668 1.00 68.94 94 ILE A O 1
ATOM 750 N N . PHE A 1 95 ? -13.601 7.294 11.638 1.00 71.38 95 PHE A N 1
ATOM 751 C CA . PHE A 1 95 ? -13.861 5.904 11.273 1.00 71.38 95 PHE A CA 1
ATOM 752 C C . PHE A 1 95 ? -12.559 5.134 11.136 1.00 71.38 95 PHE A C 1
ATOM 754 O O . PHE A 1 95 ? -11.753 5.442 10.257 1.00 71.38 95 PHE A O 1
ATOM 761 N N . ARG A 1 96 ? -12.387 4.107 11.972 1.00 79.06 96 ARG A N 1
ATOM 762 C CA . ARG A 1 96 ? -11.263 3.180 11.877 1.00 79.06 96 ARG A CA 1
ATOM 763 C C . ARG A 1 96 ? -11.777 1.751 11.827 1.00 79.06 96 ARG A C 1
ATOM 765 O O . ARG A 1 96 ? -12.412 1.269 12.763 1.00 79.06 96 ARG A O 1
ATOM 772 N N . ARG A 1 97 ? -11.514 1.056 10.730 1.00 83.50 97 ARG A N 1
ATOM 773 C CA . ARG A 1 97 ? -11.826 -0.376 10.601 1.00 83.50 97 ARG A CA 1
ATOM 774 C C . ARG A 1 97 ? -10.635 -1.213 11.036 1.00 83.50 97 ARG A C 1
ATOM 776 O O . ARG A 1 97 ? -9.487 -0.821 10.838 1.00 83.50 97 ARG A O 1
ATOM 783 N N . LYS A 1 98 ? -10.901 -2.383 11.611 1.00 83.94 98 LYS A N 1
ATOM 784 C CA . LYS A 1 98 ? -9.846 -3.358 11.890 1.00 83.94 98 LYS A CA 1
ATOM 785 C C . LYS A 1 98 ? -9.485 -4.074 10.595 1.00 83.94 98 LYS A C 1
ATOM 787 O O . LYS A 1 98 ? -10.281 -4.842 10.075 1.00 83.94 98 LYS A O 1
ATOM 792 N N . VAL A 1 99 ? -8.291 -3.805 10.088 1.00 84.31 99 VAL A N 1
ATOM 793 C CA . VAL A 1 99 ? -7.745 -4.452 8.893 1.00 84.31 99 VAL A CA 1
ATOM 794 C C . VAL A 1 99 ? -6.467 -5.153 9.306 1.00 84.31 99 VAL A C 1
ATOM 796 O O . VAL A 1 99 ? -5.637 -4.569 10.004 1.00 84.31 99 VAL A O 1
ATOM 799 N N . LYS A 1 100 ? -6.357 -6.426 8.933 1.00 86.88 100 LYS A N 1
ATOM 800 C CA . LYS A 1 100 ? -5.164 -7.228 9.162 1.00 86.88 100 LYS A CA 1
ATOM 801 C C . LYS A 1 100 ? -4.857 -8.050 7.930 1.00 86.88 100 LYS A C 1
ATOM 803 O O . LYS A 1 100 ? -5.752 -8.688 7.377 1.00 86.88 100 LYS A O 1
ATOM 808 N N . TYR A 1 101 ? -3.593 -8.053 7.546 1.00 84.62 101 TYR A N 1
ATOM 809 C CA . TYR A 1 101 ? -3.089 -8.872 6.463 1.00 84.62 101 TYR A CA 1
ATOM 810 C C . TYR A 1 101 ? -2.153 -9.946 7.005 1.00 84.62 101 TYR A C 1
ATOM 812 O O . TYR A 1 101 ? -1.371 -9.716 7.926 1.00 84.62 101 TYR A O 1
ATOM 820 N N . SER A 1 102 ? -2.229 -11.140 6.426 1.00 81.31 102 SER A N 1
ATOM 821 C CA . SER A 1 102 ? -1.232 -12.184 6.653 1.00 81.31 102 SER A CA 1
ATOM 822 C C . SER A 1 102 ? -0.188 -12.152 5.551 1.00 81.31 102 SER A C 1
ATOM 824 O O . SER A 1 102 ? -0.557 -12.152 4.372 1.00 81.31 102 SER A O 1
ATOM 826 N N . LEU A 1 103 ? 1.081 -12.191 5.949 1.00 77.56 103 LEU A N 1
ATOM 827 C CA . LEU A 1 103 ? 2.205 -12.343 5.040 1.00 77.56 103 LEU A CA 1
ATOM 828 C C . LEU A 1 103 ? 2.197 -13.734 4.410 1.00 77.56 103 LEU A C 1
ATOM 830 O O . LEU A 1 103 ? 2.101 -14.737 5.119 1.00 77.56 103 LEU A O 1
ATOM 834 N N . LYS A 1 104 ? 2.315 -13.787 3.088 1.00 75.38 104 LYS A N 1
ATOM 835 C CA . LYS A 1 104 ? 2.665 -14.994 2.351 1.00 75.38 104 LYS A CA 1
ATOM 836 C C . LYS A 1 104 ? 3.844 -14.686 1.447 1.00 75.38 104 LYS A C 1
ATOM 838 O O . LYS A 1 104 ? 3.747 -13.813 0.587 1.00 75.38 104 LYS A O 1
ATOM 843 N N . GLU A 1 105 ? 4.936 -15.403 1.654 1.00 65.38 105 GLU A N 1
ATOM 844 C CA . GLU A 1 105 ? 6.045 -15.427 0.707 1.00 65.38 105 GLU A CA 1
ATOM 845 C C . GLU A 1 105 ? 5.623 -16.282 -0.486 1.00 65.38 105 GLU A C 1
ATOM 847 O O . GLU A 1 105 ? 5.363 -17.479 -0.359 1.00 65.38 105 GLU A O 1
ATOM 852 N N . GLU A 1 106 ? 5.485 -15.644 -1.640 1.00 65.00 106 GLU A N 1
ATOM 853 C CA . GLU A 1 106 ? 5.204 -16.305 -2.907 1.00 65.00 106 GLU A CA 1
ATOM 854 C C . GLU A 1 106 ? 6.055 -15.629 -3.979 1.00 65.00 106 GLU A C 1
ATOM 856 O O . GLU A 1 106 ? 6.102 -14.398 -4.050 1.00 65.00 106 GLU A O 1
ATOM 861 N N . ASP A 1 107 ? 6.683 -16.424 -4.848 1.00 59.06 107 ASP A N 1
ATOM 862 C CA . ASP A 1 107 ? 7.349 -15.906 -6.044 1.00 59.06 107 ASP A CA 1
ATOM 863 C C . ASP A 1 107 ? 6.290 -15.521 -7.088 1.00 59.06 107 ASP A C 1
ATOM 865 O O . ASP A 1 107 ? 5.942 -16.252 -8.019 1.00 59.06 107 ASP A O 1
ATOM 869 N N . ALA A 1 108 ? 5.622 -14.405 -6.810 1.00 57.09 108 ALA A N 1
ATOM 870 C CA . ALA A 1 108 ? 4.483 -13.929 -7.572 1.00 57.09 108 ALA A CA 1
ATOM 871 C C . ALA A 1 108 ? 4.889 -13.004 -8.719 1.00 57.09 108 ALA A C 1
ATOM 873 O O . ALA A 1 108 ? 4.064 -12.765 -9.595 1.00 57.09 108 ALA A O 1
ATOM 874 N N . ALA A 1 109 ? 6.134 -12.522 -8.758 1.00 55.81 109 ALA A N 1
ATOM 875 C CA . ALA A 1 109 ? 6.611 -11.645 -9.824 1.00 55.81 109 ALA A CA 1
ATOM 876 C C . ALA A 1 109 ? 6.458 -12.301 -11.203 1.00 55.81 109 ALA A C 1
ATOM 878 O O . ALA A 1 109 ? 5.874 -11.695 -12.100 1.00 55.81 109 ALA A O 1
ATOM 879 N N . GLU A 1 110 ? 6.854 -13.570 -11.340 1.00 53.34 110 GLU A N 1
ATOM 880 C CA . GLU A 1 110 ? 6.741 -14.311 -12.601 1.00 53.34 110 GLU A CA 1
ATOM 881 C C . GLU A 1 110 ? 5.270 -14.538 -13.003 1.00 53.34 110 GLU A C 1
ATOM 883 O O . GLU A 1 110 ? 4.878 -14.280 -14.141 1.00 53.34 110 GLU A O 1
ATOM 888 N N . LYS A 1 111 ? 4.404 -14.901 -12.043 1.00 56.97 111 LYS A N 1
ATOM 889 C CA . LYS A 1 111 ? 2.950 -15.065 -12.268 1.00 56.97 111 LYS A CA 1
ATOM 890 C C . LYS A 1 111 ? 2.227 -13.751 -12.577 1.00 56.97 111 LYS A C 1
ATOM 892 O O . LYS A 1 111 ? 1.142 -13.757 -13.164 1.00 56.97 111 LYS A O 1
ATOM 897 N N . LEU A 1 112 ? 2.780 -12.629 -12.125 1.00 61.03 112 LEU A N 1
ATOM 898 C CA . LEU A 1 112 ? 2.248 -11.290 -12.354 1.00 61.03 112 LEU A CA 1
ATOM 899 C C . LEU A 1 112 ? 2.876 -10.609 -13.583 1.00 61.03 112 LEU A C 1
ATOM 901 O O . LEU A 1 112 ? 2.360 -9.574 -13.998 1.00 61.03 112 LEU A O 1
ATOM 905 N N . GLY A 1 113 ? 3.898 -11.212 -14.205 1.00 59.28 113 GLY A N 1
ATOM 906 C CA . GLY A 1 113 ? 4.550 -10.718 -15.421 1.00 59.28 113 GLY A CA 1
ATOM 907 C C . GLY A 1 113 ? 5.629 -9.651 -15.190 1.00 59.28 113 GLY A C 1
ATOM 908 O O . GLY A 1 113 ? 5.965 -8.927 -16.124 1.00 59.28 113 GLY A O 1
ATOM 909 N N . PHE A 1 114 ? 6.168 -9.529 -13.972 1.00 59.56 114 PHE A N 1
ATOM 910 C CA . PHE A 1 114 ? 7.236 -8.581 -13.639 1.00 59.56 114 PHE A CA 1
ATOM 911 C C . PHE A 1 114 ? 8.616 -9.213 -13.864 1.00 59.56 114 PHE A C 1
ATOM 913 O O . PHE A 1 114 ? 8.894 -10.289 -13.343 1.00 59.56 114 PHE A O 1
ATOM 920 N N . LYS A 1 115 ? 9.486 -8.551 -14.643 1.00 54.91 115 LYS A N 1
ATOM 921 C CA . LYS A 1 115 ? 10.786 -9.104 -15.078 1.00 54.91 115 LYS A CA 1
ATOM 922 C C . LYS A 1 115 ? 11.948 -8.892 -14.094 1.00 54.91 115 LYS A C 1
ATOM 924 O O . LYS A 1 115 ? 12.905 -9.653 -14.145 1.00 54.91 115 LYS A O 1
ATOM 929 N N . GLU A 1 116 ? 11.878 -7.911 -13.193 1.00 50.03 116 GLU A N 1
ATOM 930 C CA . GLU A 1 116 ? 12.965 -7.609 -12.242 1.00 50.03 116 GLU A CA 1
ATOM 931 C C . GLU A 1 116 ? 12.444 -7.230 -10.859 1.00 50.03 116 GLU A C 1
ATOM 933 O O . GLU A 1 116 ? 12.582 -6.106 -10.381 1.00 50.03 116 GLU A O 1
ATOM 938 N N . ALA A 1 117 ? 11.849 -8.182 -10.165 1.00 46.22 117 ALA A N 1
ATOM 939 C CA . ALA A 1 117 ? 11.514 -7.962 -8.777 1.00 46.22 117 ALA A CA 1
ATOM 940 C C . ALA A 1 117 ? 12.112 -9.156 -8.016 1.00 46.22 117 ALA A C 1
ATOM 942 O O . ALA A 1 117 ? 11.807 -10.301 -8.328 1.00 46.22 117 ALA A O 1
ATOM 943 N N . GLY A 1 118 ? 13.013 -8.917 -7.062 1.00 43.03 118 GLY A N 1
ATOM 944 C CA . GLY A 1 118 ? 13.496 -9.951 -6.133 1.00 43.03 118 GLY A CA 1
ATOM 945 C C . GLY A 1 118 ? 12.704 -9.888 -4.830 1.00 43.03 118 GLY A C 1
ATOM 946 O O . GLY A 1 118 ? 12.301 -8.784 -4.484 1.00 43.03 118 GLY A O 1
ATOM 947 N N . GLY A 1 119 ? 12.503 -11.035 -4.165 1.00 49.62 119 GLY A N 1
ATOM 948 C CA . GLY A 1 119 ? 11.906 -11.166 -2.825 1.00 49.62 119 GLY A CA 1
ATOM 949 C C . GLY A 1 119 ? 10.553 -10.465 -2.662 1.00 49.62 119 GLY A C 1
ATOM 950 O O . GLY A 1 119 ? 10.507 -9.266 -2.406 1.00 49.62 119 GLY A O 1
ATOM 951 N N . HIS A 1 120 ? 9.440 -11.194 -2.796 1.00 54.88 120 HIS A N 1
ATOM 952 C CA . HIS A 1 120 ? 8.099 -10.590 -2.734 1.00 54.88 120 HIS A CA 1
ATOM 953 C C . HIS A 1 120 ? 7.238 -11.175 -1.650 1.00 54.88 120 HIS A C 1
ATOM 955 O O . HIS A 1 120 ? 7.328 -12.356 -1.310 1.00 54.88 120 HIS A O 1
ATOM 961 N N . TYR A 1 121 ? 6.295 -10.34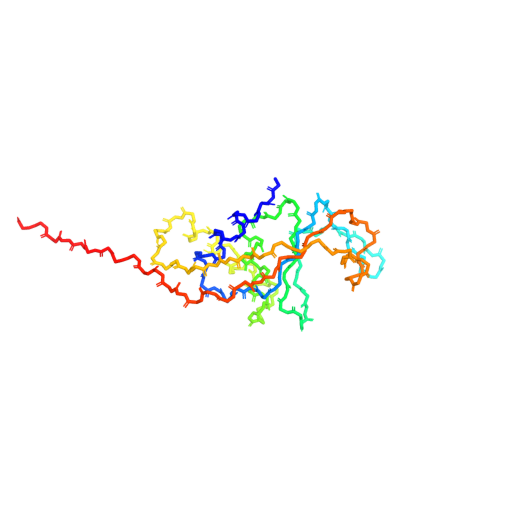6 -1.218 1.00 53.28 121 TYR A N 1
ATOM 962 C CA . TYR A 1 121 ? 5.256 -10.772 -0.314 1.00 53.28 121 TYR A CA 1
ATOM 963 C C . TYR A 1 121 ? 3.883 -10.448 -0.883 1.00 53.28 121 TYR A C 1
ATOM 965 O O . TYR A 1 121 ? 3.594 -9.312 -1.276 1.00 53.28 121 TYR A O 1
ATOM 973 N N . ILE A 1 122 ? 3.008 -11.451 -0.865 1.00 61.41 122 ILE A N 1
ATOM 974 C CA . ILE A 1 122 ? 1.578 -11.252 -1.042 1.00 61.41 122 ILE A CA 1
ATOM 975 C C . ILE A 1 122 ? 0.945 -11.193 0.341 1.00 61.41 122 ILE A C 1
ATOM 977 O O . ILE A 1 122 ? 0.947 -12.146 1.118 1.00 61.41 122 ILE A O 1
ATOM 981 N N . LEU A 1 123 ? 0.333 -10.061 0.628 1.00 65.75 123 LEU A N 1
ATOM 982 C CA . LEU A 1 123 ? -0.536 -9.876 1.768 1.00 65.75 123 LEU A CA 1
ATOM 983 C C . LEU A 1 123 ? -1.950 -10.317 1.396 1.00 65.75 123 LEU A C 1
ATOM 985 O O . LEU A 1 123 ? -2.528 -9.837 0.420 1.00 65.75 123 LEU A O 1
ATOM 989 N N . LYS A 1 124 ? -2.525 -11.218 2.194 1.00 73.69 124 LYS A N 1
ATOM 990 C CA . LYS A 1 124 ? -3.931 -11.628 2.071 1.00 73.69 124 LYS A CA 1
ATOM 991 C C . LYS A 1 124 ? -4.748 -11.042 3.214 1.00 73.69 124 LYS A C 1
ATOM 993 O O . LYS A 1 124 ? -4.348 -11.178 4.371 1.00 73.69 124 LYS A O 1
ATOM 998 N N . GLU A 1 125 ? -5.874 -10.411 2.892 1.00 71.44 125 GLU A N 1
ATOM 999 C CA . GLU A 1 125 ? -6.785 -9.881 3.907 1.00 71.44 125 GLU A CA 1
ATOM 1000 C C . GLU A 1 125 ? -7.294 -11.023 4.802 1.00 71.44 125 GLU A C 1
ATOM 1002 O O . GLU A 1 125 ? -7.772 -12.056 4.319 1.00 71.44 125 GLU A O 1
ATOM 1007 N N . GLN A 1 126 ? -7.201 -10.836 6.119 1.00 72.25 126 GLN A N 1
ATOM 1008 C CA . GLN A 1 126 ? -7.915 -11.666 7.080 1.00 72.25 126 GLN A CA 1
ATOM 1009 C C . GLN A 1 126 ? -9.259 -11.007 7.414 1.00 72.25 126 GLN A C 1
ATOM 1011 O O . GLN A 1 126 ? -9.268 -9.890 7.940 1.00 72.25 126 GLN A O 1
ATOM 1016 N N . PRO A 1 127 ? -10.399 -11.679 7.170 1.00 50.16 127 PRO A N 1
ATOM 1017 C CA . PRO A 1 127 ? -11.711 -11.099 7.420 1.00 50.16 127 PRO A CA 1
ATOM 1018 C C . PRO A 1 127 ? -11.907 -10.854 8.924 1.00 50.16 127 PRO A C 1
ATOM 1020 O O . PRO A 1 127 ? -12.144 -11.774 9.704 1.00 50.16 127 PRO A O 1
ATOM 1023 N N . ARG A 1 128 ? -11.799 -9.590 9.343 1.00 50.69 128 ARG A N 1
ATOM 1024 C CA . ARG A 1 128 ? -12.162 -9.104 10.683 1.00 50.69 128 ARG A CA 1
ATOM 1025 C C . ARG A 1 128 ? -12.935 -7.797 10.562 1.00 50.69 128 ARG A C 1
ATOM 1027 O O . ARG A 1 128 ? -12.476 -6.735 10.969 1.00 50.69 128 ARG A O 1
ATOM 1034 N N . THR A 1 129 ? -14.141 -7.863 10.018 1.00 41.56 129 THR A N 1
ATOM 1035 C CA . THR A 1 129 ? -15.013 -6.694 9.875 1.00 41.56 129 THR A CA 1
ATOM 1036 C C . THR A 1 129 ? -15.620 -6.292 11.222 1.00 41.56 129 THR A C 1
ATOM 1038 O O . THR A 1 129 ? -16.718 -6.704 11.575 1.00 41.56 129 THR A O 1
ATOM 1041 N N . SER A 1 130 ? -14.905 -5.469 11.992 1.00 44.56 130 SER A N 1
ATOM 1042 C CA . SER A 1 130 ? -15.516 -4.614 13.021 1.00 44.56 130 SER A CA 1
ATOM 1043 C C . SER A 1 130 ? -15.033 -3.174 12.850 1.00 44.56 130 SER A C 1
ATOM 1045 O O . SER A 1 130 ? -13.833 -2.906 12.731 1.00 44.56 130 SER A O 1
ATOM 1047 N N . PHE A 1 131 ? -15.984 -2.243 12.800 1.00 47.00 131 PHE A N 1
ATOM 1048 C CA . PHE A 1 131 ? -15.728 -0.806 12.759 1.00 47.00 131 PHE A CA 1
ATOM 1049 C C . PHE A 1 131 ? -15.581 -0.298 14.198 1.00 47.00 131 PHE A C 1
ATOM 1051 O O . PHE A 1 131 ? -16.462 -0.526 15.022 1.00 47.00 131 PHE A O 1
ATOM 1058 N N . GLN A 1 132 ? -14.478 0.378 14.522 1.00 42.19 132 GLN A N 1
ATOM 1059 C CA . GLN A 1 132 ? -14.377 1.188 15.736 1.00 42.19 132 GLN A CA 1
ATOM 1060 C C . GLN A 1 132 ? -14.669 2.639 15.351 1.00 42.19 132 GLN A C 1
ATOM 1062 O O . GLN A 1 132 ? -13.849 3.304 14.715 1.00 42.19 132 GLN A O 1
ATOM 1067 N N . VAL A 1 133 ? -15.857 3.121 15.710 1.00 41.50 133 VAL A N 1
ATOM 1068 C CA . VAL A 1 133 ? -16.203 4.542 15.610 1.00 41.50 133 VAL A CA 1
ATOM 1069 C C . VAL A 1 133 ? -15.744 5.213 16.901 1.00 41.50 133 VAL A C 1
ATOM 1071 O O . VAL A 1 133 ? -16.119 4.778 17.990 1.00 41.50 133 VAL A O 1
ATOM 1074 N N . LYS A 1 134 ? -14.906 6.249 16.801 1.00 37.50 134 LYS A N 1
ATOM 1075 C CA . LYS A 1 134 ? -14.591 7.104 17.952 1.00 37.50 134 LYS A CA 1
ATOM 1076 C C . LYS A 1 134 ? -15.668 8.183 18.040 1.00 37.50 134 LYS A C 1
ATOM 1078 O O . LYS A 1 134 ? -15.688 9.087 17.210 1.00 37.50 134 LYS A O 1
ATOM 1083 N N . HIS A 1 135 ? -16.568 8.082 19.017 1.00 32.91 135 HIS A N 1
ATOM 1084 C CA . HIS A 1 135 ? -17.488 9.173 19.334 1.00 32.91 135 HIS A CA 1
ATOM 1085 C C . HIS A 1 135 ? -16.712 10.286 20.047 1.00 32.91 135 HIS A C 1
ATOM 1087 O O . HIS A 1 135 ? -16.124 10.053 21.100 1.00 32.91 135 HIS A O 1
ATOM 1093 N N . PHE A 1 136 ? -16.706 11.485 19.469 1.00 36.38 136 PHE A N 1
ATOM 1094 C CA . PHE A 1 136 ? -16.334 12.704 20.180 1.00 36.38 136 PHE A CA 1
ATOM 1095 C C . PHE A 1 136 ? -17.634 13.329 20.681 1.00 36.38 136 PHE A C 1
ATOM 1097 O O . PHE A 1 136 ? -18.423 13.829 19.882 1.00 36.38 136 PHE A O 1
ATOM 1104 N N . VAL A 1 137 ? -17.889 13.242 21.985 1.00 32.00 137 VAL A N 1
ATOM 1105 C CA . VAL A 1 137 ? -18.962 14.004 22.631 1.00 32.00 137 VAL A CA 1
ATOM 1106 C C . VAL A 1 137 ? -18.368 15.368 22.971 1.00 32.00 137 VAL A C 1
ATOM 1108 O O . VAL A 1 137 ? -17.423 15.451 23.750 1.00 32.00 137 VAL A O 1
ATOM 1111 N N . LEU A 1 138 ? -18.864 16.425 22.329 1.00 35.09 138 LEU A N 1
ATOM 1112 C CA . LEU A 1 138 ? -18.585 17.798 22.739 1.00 35.09 138 LEU A CA 1
ATOM 1113 C C . LEU A 1 138 ? -19.587 18.139 23.839 1.00 35.09 138 LEU A C 1
ATOM 1115 O O . LEU A 1 138 ? -20.744 18.444 23.554 1.00 35.09 138 LEU A O 1
ATOM 1119 N N . GLU A 1 139 ? -19.161 18.026 25.092 1.00 33.72 139 GLU A N 1
ATOM 1120 C CA . GLU A 1 139 ? -19.931 18.559 26.211 1.00 33.72 139 GLU A CA 1
ATOM 1121 C C . GLU A 1 139 ? -19.819 20.088 26.176 1.00 33.72 139 GLU A C 1
ATOM 1123 O O . GLU A 1 139 ? -18.725 20.652 26.248 1.00 33.72 139 GLU A O 1
ATOM 1128 N N . GLY A 1 140 ? -20.955 20.760 25.973 1.00 38.16 140 GLY A N 1
ATOM 1129 C CA . GLY A 1 140 ? -21.043 22.213 26.054 1.00 38.16 140 GLY A CA 1
ATOM 1130 C C . GLY A 1 140 ? -20.826 22.651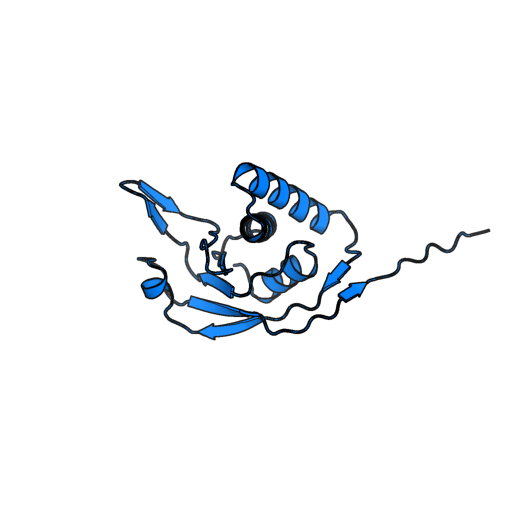 27.497 1.00 38.16 140 GLY A C 1
ATOM 1131 O O . GLY A 1 140 ? -21.571 22.242 28.383 1.00 38.16 140 GLY A O 1
ATOM 1132 N N . VAL A 1 141 ? -19.802 23.468 27.724 1.00 42.88 141 VAL A N 1
ATOM 1133 C CA . VAL A 1 141 ? -19.589 24.132 29.011 1.00 42.88 141 VAL A CA 1
ATOM 1134 C C . VAL A 1 141 ? -20.632 25.248 29.125 1.00 42.88 141 VAL A C 1
ATOM 1136 O O . VAL A 1 141 ? -20.609 26.181 28.320 1.00 42.88 141 VAL A O 1
ATOM 1139 N N . LEU A 1 142 ? -21.565 25.110 30.073 1.00 39.12 142 LEU A N 1
ATOM 1140 C CA . LEU A 1 142 ? -22.368 26.217 30.608 1.00 39.12 142 LEU A CA 1
ATOM 1141 C C . LEU A 1 142 ? -21.609 26.881 31.757 1.00 39.12 142 LEU A C 1
ATOM 1143 O O . LEU A 1 142 ? -21.021 26.130 32.569 1.00 39.12 142 LEU A O 1
#

Sequence (142 aa):
MVTIQEVEEVISKSFLPPPKHIYISEKPVEVERGHERFWIMGAQKKGQDMIILTPYSTVENIIHEMSHNLGFGELGAQIIGKLGALRQKFLPCIFRRKVKYSLKEEDAAEKLGFKEAGGHYILKEQPRTSFQVKHFVLEGVL

Foldseek 3Di:
DDDQVNLQQLQQLDPQDQQQKEKEFAAFFWDDDPPDIDTDQKAADPPRSYIYHYPPNDSLNSQLNSVVVVVDDNVRSNVRSVVSVVCVVPPDRQKGWRWDWDWDWDPCCVVVVTDDTPTMTMTGIDDDGDIDGDDDDDDDDD

pLDDT: mean 73.19, std 16.05, range [32.0, 91.0]

Secondary structure (DSSP, 8-state):
---HHHHHHHHHH-SSPPPSEEEEESS-EEEEETTEEEEESEEEETTTTEEEE-TT--HHHHHHHHHHTTT--HHHHHHHHHHHHHHHHHS---EEE--EEEEEE--HHHHHT-SS--SEEEEEEE----EEE---------

Radius of gyration: 16.67 Å; chains: 1; bounding box: 36×42×57 Å